Protein AF-A0A7Y1U7D7-F1 (afdb_monomer)

pLDDT: mean 92.58, std 7.74, range [61.62, 98.25]

Secondary structure (DSSP, 8-state):
-HHHHHHHHHHHHHHHHHHHHHHHHS-PPPPPP--SHHHHHHHHHHHHHTTHHHHHH--EEEEEETTTEEEEEETTTTEEEEEETTEEEEEETTT--EEEEETTEEP-THHHHHHHHHHH-

Sequence (121 aa):
MKRILKIVAVILVIGIGAFFYLRESQGMDMPTGQEGPAAEQLAQRILDACNVDAWDQTRYVQWTFAG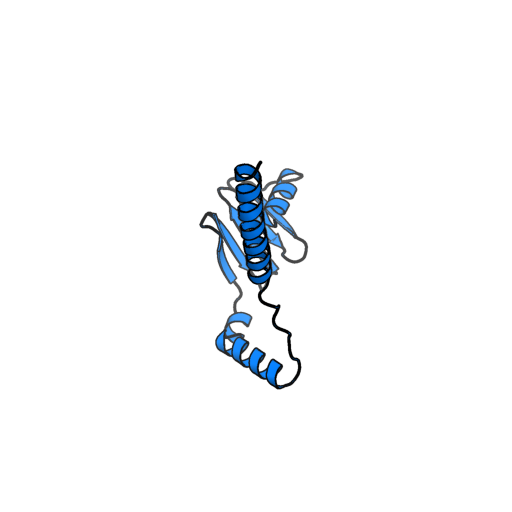SNSYLWDRTLGKVEVVSGDQRVILNTADRSGVAYDVGQQLQGEDAEEALTSAWA

Foldseek 3Di:
DVVVVVVVVVVVVVVVVVVVVVVVVPDDDDDDDDDDDVNVVVVVVVCVVVVVVVVVVDQWDWDDPPVFWIWIARPVQQWIWIDGPQKIWIARNPPLDTWIDGVRHTDDDPVRVVSSVVRVD

Structure (mmCIF, N/CA/C/O backbone):
data_AF-A0A7Y1U7D7-F1
#
_entry.id   AF-A0A7Y1U7D7-F1
#
loop_
_atom_site.group_PDB
_atom_site.id
_atom_site.type_symbol
_atom_site.label_atom_id
_atom_site.label_alt_id
_atom_site.label_comp_id
_atom_site.label_asym_id
_atom_site.label_entity_id
_atom_site.label_seq_id
_atom_site.pdbx_PDB_ins_code
_atom_site.Cartn_x
_atom_site.Cartn_y
_atom_site.Cartn_z
_atom_site.occupancy
_atom_site.B_iso_or_equiv
_atom_site.auth_seq_id
_atom_site.auth_comp_id
_atom_site.auth_asym_id
_atom_site.auth_atom_id
_atom_site.pdbx_PDB_model_num
ATOM 1 N N . MET A 1 1 ? 52.662 14.222 29.369 1.00 61.62 1 MET A N 1
ATOM 2 C CA . MET A 1 1 ? 52.615 14.823 28.013 1.00 61.62 1 MET A CA 1
ATOM 3 C C . MET A 1 1 ? 52.731 13.794 26.881 1.00 61.62 1 MET A C 1
ATOM 5 O O . MET A 1 1 ? 51.770 13.648 26.146 1.00 61.62 1 MET A O 1
ATOM 9 N N . LYS A 1 2 ? 53.812 13.001 26.760 1.00 74.19 2 LYS A N 1
ATOM 10 C CA . LYS A 1 2 ? 53.985 12.036 25.641 1.00 74.19 2 LYS A CA 1
ATOM 11 C C . LYS A 1 2 ? 52.907 10.936 25.539 1.00 74.19 2 LYS A C 1
ATOM 13 O O . LYS A 1 2 ? 52.571 10.523 24.439 1.00 74.19 2 LYS A O 1
ATOM 18 N N . ARG A 1 3 ? 52.357 10.459 26.667 1.00 79.56 3 ARG A N 1
ATOM 19 C CA . ARG A 1 3 ? 51.267 9.456 26.682 1.00 79.56 3 ARG A CA 1
ATOM 20 C C . ARG A 1 3 ? 49.931 10.039 26.211 1.00 79.56 3 ARG A C 1
ATOM 22 O O . ARG A 1 3 ? 49.257 9.416 25.407 1.00 79.56 3 ARG A O 1
ATOM 29 N N . ILE A 1 4 ? 49.616 11.259 26.647 1.00 88.19 4 ILE A N 1
ATOM 30 C CA . ILE A 1 4 ? 48.429 12.007 26.206 1.00 88.19 4 ILE A CA 1
ATOM 31 C C . ILE A 1 4 ? 48.520 12.285 24.701 1.00 88.19 4 ILE A C 1
ATOM 33 O O . ILE A 1 4 ? 47.570 12.019 23.980 1.00 88.19 4 ILE A O 1
ATOM 37 N N . LEU A 1 5 ? 49.693 12.700 24.207 1.00 89.00 5 LEU A N 1
ATOM 38 C CA . LEU A 1 5 ? 49.918 12.940 22.778 1.00 89.00 5 LEU A CA 1
ATOM 39 C C . LEU A 1 5 ? 49.693 11.678 21.922 1.00 89.00 5 LEU A C 1
ATOM 41 O O . LEU A 1 5 ? 49.104 11.762 20.851 1.00 89.00 5 LEU A O 1
ATOM 45 N N . LYS A 1 6 ? 50.110 10.500 22.410 1.00 88.56 6 LYS A N 1
ATOM 46 C CA . LYS A 1 6 ? 49.860 9.215 21.732 1.00 88.56 6 LYS A CA 1
ATOM 47 C C . LYS A 1 6 ? 48.374 8.854 21.694 1.00 88.56 6 LYS A C 1
ATOM 49 O O . LYS A 1 6 ? 47.902 8.392 20.665 1.00 88.56 6 LYS A O 1
ATOM 54 N N . ILE A 1 7 ? 47.647 9.084 22.788 1.00 91.75 7 ILE A N 1
ATOM 55 C CA . ILE A 1 7 ? 46.200 8.826 22.856 1.00 91.75 7 ILE A CA 1
ATOM 56 C C . ILE A 1 7 ? 45.455 9.747 21.884 1.00 91.75 7 ILE A C 1
ATOM 58 O O . ILE A 1 7 ? 44.632 9.272 21.109 1.00 91.75 7 ILE A O 1
ATOM 62 N N . VAL A 1 8 ? 45.802 11.038 21.861 1.00 93.94 8 VAL A N 1
ATOM 63 C CA . VAL A 1 8 ? 45.221 12.008 20.921 1.00 93.94 8 VAL A CA 1
ATOM 64 C C . VAL A 1 8 ? 45.495 11.599 19.474 1.00 93.94 8 VAL A C 1
ATOM 66 O O . VAL A 1 8 ? 44.571 11.600 18.671 1.00 93.94 8 VAL A O 1
ATOM 69 N N . ALA A 1 9 ? 46.722 11.182 19.147 1.00 93.06 9 ALA A N 1
ATOM 70 C CA . ALA A 1 9 ? 47.067 10.733 17.798 1.00 93.06 9 ALA A CA 1
ATOM 71 C C . ALA A 1 9 ? 46.260 9.499 17.357 1.00 93.06 9 ALA A C 1
ATOM 73 O O . ALA A 1 9 ? 45.778 9.456 16.229 1.00 93.06 9 ALA A O 1
ATOM 74 N N . VAL A 1 10 ? 46.066 8.519 18.246 1.00 95.12 10 VAL A N 1
ATOM 75 C CA . VAL A 1 10 ? 45.261 7.320 17.952 1.00 95.12 10 VAL A CA 1
ATOM 76 C C . VAL A 1 10 ? 43.791 7.677 17.734 1.00 95.12 10 VAL A C 1
ATOM 78 O O . VAL A 1 10 ? 43.196 7.211 16.768 1.00 95.12 10 VAL A O 1
ATOM 81 N N . ILE A 1 11 ? 43.216 8.544 18.575 1.00 94.94 11 ILE A N 1
ATOM 82 C CA . ILE A 1 11 ? 41.831 9.014 18.408 1.00 94.94 11 ILE A CA 1
ATOM 83 C C . ILE A 1 11 ? 41.665 9.747 17.075 1.00 94.94 11 ILE A C 1
ATOM 85 O O . ILE A 1 11 ? 40.665 9.550 16.395 1.00 94.94 11 ILE A O 1
ATOM 89 N N . LEU A 1 12 ? 42.654 10.546 16.670 1.00 95.19 12 LEU A N 1
ATOM 90 C CA . LEU A 1 12 ? 42.633 11.265 15.397 1.00 95.19 12 LEU A CA 1
ATOM 91 C C . LEU A 1 12 ? 42.628 10.300 14.205 1.00 95.19 12 LEU A C 1
ATOM 93 O O . LEU A 1 12 ? 41.835 10.469 13.286 1.00 95.19 12 LEU A O 1
ATOM 97 N N . VAL A 1 13 ? 43.451 9.249 14.249 1.00 95.75 13 VAL A N 1
ATOM 98 C CA . VAL A 1 13 ? 43.483 8.209 13.206 1.00 95.75 13 VAL A CA 1
ATOM 99 C C . VAL A 1 13 ? 42.163 7.440 13.144 1.00 95.75 13 VAL A C 1
ATOM 101 O O . VAL A 1 13 ? 41.640 7.221 12.055 1.00 95.75 13 VAL A O 1
ATOM 104 N N . ILE A 1 14 ? 41.593 7.077 14.296 1.00 95.44 14 ILE A N 1
ATOM 105 C CA . ILE A 1 14 ? 40.288 6.402 14.361 1.00 95.44 14 ILE A CA 1
ATOM 106 C C . ILE A 1 14 ? 39.181 7.321 13.838 1.00 95.44 14 ILE A C 1
ATOM 108 O O . ILE A 1 14 ? 38.344 6.876 13.062 1.00 95.44 14 ILE A O 1
ATOM 112 N N . GLY A 1 15 ? 39.193 8.603 14.208 1.00 94.88 15 GLY A N 1
ATOM 113 C CA . GLY A 1 15 ? 38.224 9.591 13.738 1.00 94.88 15 GLY A CA 1
ATOM 114 C C . GLY A 1 15 ? 38.297 9.812 12.227 1.00 94.88 15 GLY A C 1
ATOM 115 O O . GLY A 1 15 ? 37.263 9.857 11.569 1.00 94.88 15 GLY A O 1
ATOM 116 N N . ILE A 1 16 ? 39.506 9.870 11.661 1.00 94.38 16 ILE A N 1
ATOM 117 C CA . ILE A 1 16 ? 39.714 9.944 10.209 1.00 94.38 16 ILE A CA 1
ATOM 118 C C . ILE A 1 16 ? 39.199 8.668 9.530 1.00 94.38 16 ILE A C 1
ATOM 120 O O . ILE A 1 16 ? 38.461 8.753 8.551 1.00 94.38 16 ILE A O 1
ATOM 124 N N . GLY A 1 17 ? 39.537 7.491 10.063 1.00 93.56 17 GLY A N 1
ATOM 125 C CA . GLY A 1 17 ? 39.051 6.213 9.538 1.00 93.56 17 GLY A CA 1
ATOM 126 C C . GLY A 1 17 ? 37.525 6.108 9.570 1.00 93.56 17 GLY A C 1
ATOM 127 O O . GLY A 1 17 ? 36.917 5.732 8.573 1.00 93.56 17 GLY A O 1
ATOM 128 N N . ALA A 1 18 ? 36.901 6.516 10.677 1.00 91.19 18 ALA A N 1
ATOM 129 C CA . ALA A 1 18 ? 35.450 6.570 10.816 1.00 91.19 18 ALA A CA 1
ATOM 130 C C . ALA A 1 18 ? 34.818 7.576 9.843 1.00 91.19 18 ALA A C 1
ATOM 132 O O . ALA A 1 18 ? 33.791 7.275 9.247 1.00 91.19 18 ALA A O 1
ATOM 133 N N . PHE A 1 19 ? 35.439 8.739 9.628 1.00 90.31 19 PHE A N 1
ATOM 134 C CA . PHE A 1 19 ? 34.964 9.732 8.664 1.00 90.31 19 PHE A CA 1
ATOM 135 C C . PHE A 1 19 ? 34.960 9.190 7.227 1.00 90.31 19 PHE A C 1
ATOM 137 O O . PHE A 1 19 ? 33.964 9.341 6.524 1.00 90.31 19 PHE A O 1
ATOM 144 N N . PHE A 1 20 ? 36.035 8.519 6.800 1.00 89.62 20 PHE A N 1
ATOM 145 C CA . PHE A 1 20 ? 36.090 7.888 5.477 1.00 89.62 20 PHE A CA 1
ATOM 146 C C . PHE A 1 20 ? 35.115 6.716 5.349 1.00 89.62 20 PHE A C 1
ATOM 148 O O . PHE A 1 20 ? 34.426 6.618 4.340 1.00 89.62 20 PHE A O 1
ATOM 155 N N . TYR A 1 21 ? 35.011 5.873 6.380 1.00 87.75 21 TYR A N 1
ATOM 156 C CA . TYR A 1 21 ? 34.064 4.760 6.401 1.00 87.75 21 TYR A CA 1
ATOM 157 C C . TYR A 1 21 ? 32.614 5.242 6.294 1.00 87.75 21 TYR A C 1
ATOM 159 O O . TYR A 1 21 ? 31.858 4.726 5.480 1.00 87.75 21 TYR A O 1
ATOM 167 N N . LEU A 1 22 ? 32.235 6.262 7.070 1.00 82.56 22 LEU A N 1
ATOM 168 C CA . LEU A 1 22 ? 30.894 6.840 7.016 1.00 82.56 22 LEU A CA 1
ATOM 169 C C . LEU A 1 22 ? 30.631 7.525 5.675 1.00 82.56 22 LEU A C 1
ATOM 171 O O . LEU A 1 22 ? 29.535 7.399 5.151 1.00 82.56 22 LEU A O 1
ATOM 175 N N . ARG A 1 23 ? 31.615 8.221 5.094 1.00 80.75 23 ARG A N 1
ATOM 176 C CA . ARG A 1 23 ? 31.471 8.837 3.767 1.00 80.75 23 ARG A CA 1
ATOM 177 C C . ARG A 1 23 ? 31.206 7.795 2.679 1.00 80.75 23 ARG A C 1
ATOM 179 O O . ARG A 1 23 ? 30.341 8.027 1.849 1.00 80.75 23 ARG A O 1
ATOM 186 N N . GLU A 1 24 ? 31.928 6.678 2.700 1.00 75.38 24 GLU A N 1
ATOM 187 C CA . GLU A 1 24 ? 31.758 5.592 1.726 1.00 75.38 24 GLU A CA 1
ATOM 188 C C . GLU A 1 24 ? 30.475 4.787 1.985 1.00 75.38 24 GLU A C 1
ATOM 190 O O . GLU A 1 24 ? 29.830 4.319 1.053 1.00 75.38 24 GLU A O 1
ATOM 195 N N . SER A 1 25 ? 30.058 4.646 3.251 1.00 73.31 25 SER A N 1
ATOM 196 C CA . SER A 1 25 ? 28.795 3.976 3.581 1.00 73.31 25 SER A CA 1
ATOM 197 C C . SER A 1 25 ? 27.567 4.830 3.249 1.00 73.31 25 SER A C 1
ATOM 199 O O . SER A 1 25 ? 26.460 4.299 3.167 1.00 73.31 25 SER A O 1
ATOM 201 N N . GLN A 1 26 ? 27.730 6.147 3.104 1.00 70.50 26 GLN A N 1
ATOM 202 C CA . GLN A 1 26 ? 26.667 7.084 2.749 1.00 70.50 26 GLN A CA 1
ATOM 203 C C . GLN A 1 26 ? 26.570 7.220 1.223 1.00 70.50 26 GLN A C 1
ATOM 205 O O . GLN A 1 26 ? 26.972 8.231 0.656 1.00 70.50 26 GLN A O 1
ATOM 210 N N . GLY A 1 27 ? 25.974 6.222 0.571 1.00 62.09 27 GLY A N 1
ATOM 211 C CA . GLY A 1 27 ? 25.295 6.438 -0.708 1.00 62.09 27 GLY A CA 1
ATOM 212 C C . GLY A 1 27 ? 25.671 5.455 -1.803 1.00 62.09 27 GLY A C 1
ATOM 213 O O . GLY A 1 27 ? 26.710 5.5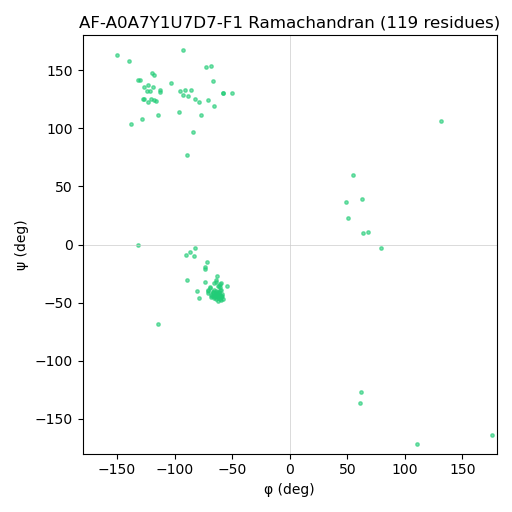76 -2.439 1.00 62.09 27 GLY A O 1
ATOM 214 N N . MET A 1 28 ? 24.755 4.535 -2.103 1.00 62.41 28 MET A N 1
ATOM 215 C CA . MET A 1 28 ? 24.621 4.086 -3.486 1.00 62.41 28 MET A CA 1
ATOM 216 C C . MET A 1 28 ? 24.119 5.299 -4.270 1.00 62.41 28 MET A C 1
ATOM 218 O O . MET A 1 28 ? 23.060 5.832 -3.927 1.00 62.41 28 MET A O 1
ATOM 222 N N . ASP A 1 29 ? 24.878 5.762 -5.264 1.00 74.75 29 ASP A N 1
ATOM 223 C CA . ASP A 1 29 ? 24.386 6.787 -6.182 1.00 74.75 29 ASP A CA 1
ATOM 224 C C . ASP A 1 29 ? 23.017 6.344 -6.708 1.00 74.75 29 ASP A C 1
ATOM 226 O O . ASP A 1 29 ? 22.842 5.193 -7.126 1.00 74.75 29 ASP A O 1
ATOM 230 N N . MET A 1 30 ? 22.025 7.238 -6.643 1.00 75.94 30 MET A N 1
ATOM 231 C CA . MET A 1 30 ? 20.716 6.923 -7.203 1.00 75.94 30 MET A CA 1
ATOM 232 C C . MET A 1 30 ? 20.904 6.589 -8.686 1.00 75.94 30 MET A C 1
ATOM 234 O O . MET A 1 30 ? 21.564 7.356 -9.396 1.00 75.94 30 MET A O 1
ATOM 238 N N . PRO A 1 31 ? 20.349 5.467 -9.170 1.00 78.31 31 PRO A N 1
ATOM 239 C CA . PRO A 1 31 ? 20.452 5.130 -10.577 1.00 78.31 31 PRO A CA 1
ATOM 240 C C . PRO A 1 31 ? 19.853 6.269 -11.403 1.00 78.31 31 PRO A C 1
ATOM 242 O O . PRO A 1 31 ? 18.743 6.735 -11.138 1.00 78.31 31 PRO A O 1
ATOM 245 N N . THR A 1 32 ? 20.595 6.730 -12.404 1.00 83.81 32 THR A N 1
ATOM 246 C CA . THR A 1 32 ? 20.093 7.726 -13.345 1.00 83.81 32 THR A CA 1
ATOM 247 C C . THR A 1 32 ? 19.187 7.037 -14.361 1.00 83.81 32 THR A C 1
ATOM 249 O O . THR A 1 32 ? 19.582 6.081 -15.030 1.00 83.81 32 THR A O 1
ATOM 252 N N . GLY A 1 33 ? 17.940 7.500 -14.455 1.00 86.19 33 GLY A N 1
ATOM 253 C CA . GLY A 1 33 ? 16.993 7.009 -15.452 1.00 86.19 33 GLY A CA 1
ATOM 254 C C . GLY A 1 33 ? 17.438 7.384 -16.866 1.00 86.19 33 GLY A C 1
ATOM 255 O O . GLY A 1 33 ? 17.934 8.487 -17.093 1.00 86.19 33 GLY A O 1
ATOM 256 N N . GLN A 1 34 ? 17.257 6.468 -17.817 1.00 88.88 34 GLN A N 1
ATOM 257 C CA . GLN A 1 34 ? 17.423 6.736 -19.246 1.00 88.88 34 GLN A CA 1
ATOM 258 C C . GLN A 1 34 ? 16.058 6.637 -19.920 1.00 88.88 34 GLN A C 1
ATOM 260 O O . GLN A 1 34 ? 15.328 5.678 -19.684 1.00 88.88 34 GLN A O 1
ATOM 265 N N . GLU A 1 35 ? 15.721 7.619 -20.749 1.00 93.00 35 GLU A N 1
ATOM 266 C CA . GLU A 1 35 ? 14.473 7.641 -21.513 1.00 93.00 35 GLU A CA 1
ATOM 267 C C . GLU A 1 35 ? 14.652 7.022 -22.909 1.00 93.00 35 GLU A C 1
ATOM 269 O O . GLU A 1 35 ? 15.767 6.819 -23.39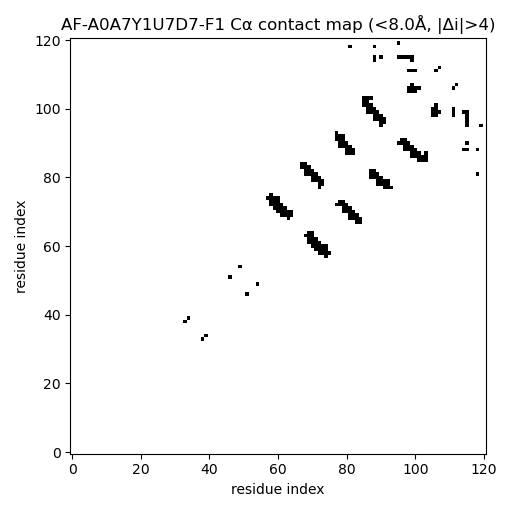5 1.00 93.00 35 GLU A O 1
ATOM 274 N N . GLY A 1 36 ? 13.532 6.756 -23.583 1.00 96.00 36 GLY A N 1
ATOM 275 C CA . GLY A 1 36 ? 13.499 6.346 -24.985 1.00 96.00 36 GLY A CA 1
ATOM 276 C C . GLY A 1 36 ? 13.065 4.894 -25.210 1.00 96.00 36 GLY A C 1
ATOM 277 O O . GLY A 1 36 ? 12.642 4.205 -24.281 1.00 96.00 36 GLY A O 1
ATOM 278 N N . PRO A 1 37 ? 13.170 4.398 -26.457 1.00 97.50 37 PRO A N 1
ATOM 279 C CA . PRO A 1 37 ? 12.550 3.132 -26.857 1.00 97.50 37 PRO A CA 1
ATOM 280 C C . PRO A 1 37 ? 13.015 1.909 -26.058 1.00 97.50 37 PRO A C 1
ATOM 282 O O . PRO A 1 37 ? 12.234 0.992 -25.822 1.00 97.50 37 PRO A O 1
ATOM 285 N N . ALA A 1 38 ? 14.279 1.884 -25.628 1.00 94.81 38 ALA A N 1
ATOM 286 C CA . ALA A 1 38 ? 14.816 0.784 -24.828 1.00 94.81 38 ALA A CA 1
ATOM 287 C C . ALA A 1 38 ? 14.222 0.748 -23.409 1.00 94.81 38 ALA A C 1
ATOM 289 O O . ALA A 1 38 ? 13.975 -0.337 -22.878 1.00 94.81 38 ALA A O 1
ATOM 290 N N . ALA A 1 39 ? 13.973 1.920 -22.817 1.00 96.00 39 ALA A N 1
ATOM 291 C CA . ALA A 1 39 ? 13.337 2.044 -21.512 1.00 96.00 39 ALA A CA 1
ATOM 292 C C . ALA A 1 39 ? 11.870 1.603 -21.576 1.00 96.00 39 ALA A C 1
ATOM 294 O O . ALA A 1 39 ? 11.439 0.805 -20.748 1.00 96.00 39 ALA A O 1
ATOM 295 N N . GLU A 1 40 ? 11.149 2.016 -22.621 1.00 97.12 40 GLU A N 1
ATOM 296 C CA . GLU A 1 40 ? 9.757 1.610 -22.847 1.00 97.12 40 GLU A CA 1
ATOM 297 C C . GLU A 1 40 ? 9.628 0.092 -23.038 1.00 97.12 40 GLU A C 1
ATOM 299 O O . GLU A 1 40 ? 8.801 -0.563 -22.410 1.00 97.12 40 GLU A O 1
ATOM 304 N N . GLN A 1 41 ? 10.515 -0.515 -23.835 1.00 97.62 41 GLN A N 1
ATOM 305 C CA . GLN A 1 41 ? 10.536 -1.972 -24.004 1.00 97.62 41 GLN A CA 1
ATOM 306 C C . GLN A 1 41 ? 10.836 -2.713 -22.698 1.00 97.62 41 GLN A C 1
ATOM 308 O O . GLN A 1 41 ? 10.332 -3.816 -22.487 1.00 97.62 41 GLN A O 1
ATOM 313 N N . LEU A 1 42 ? 11.688 -2.156 -21.833 1.00 96.12 42 LEU A N 1
ATOM 314 C CA . LEU A 1 42 ? 11.939 -2.732 -20.515 1.00 96.12 42 LEU A CA 1
ATOM 315 C C . LEU A 1 42 ? 10.701 -2.623 -19.620 1.00 96.12 42 LEU A C 1
ATOM 317 O O . LEU A 1 42 ? 10.349 -3.617 -18.989 1.00 96.12 42 LEU A O 1
ATOM 321 N N . ALA A 1 43 ? 10.036 -1.466 -19.599 1.00 96.25 43 ALA A N 1
ATOM 322 C CA . ALA A 1 43 ? 8.798 -1.264 -18.854 1.00 96.25 43 ALA A CA 1
ATOM 323 C C . ALA A 1 43 ? 7.716 -2.256 -19.300 1.00 96.25 43 ALA A C 1
ATOM 325 O O . ALA A 1 43 ? 7.147 -2.945 -18.456 1.00 96.25 43 ALA A O 1
ATOM 326 N N . GLN A 1 44 ? 7.524 -2.430 -20.612 1.00 97.69 44 GLN A N 1
ATOM 327 C CA . GLN A 1 44 ? 6.563 -3.396 -21.142 1.00 97.69 44 GLN A CA 1
ATOM 328 C C . GLN A 1 44 ? 6.875 -4.826 -20.686 1.00 97.69 44 GLN A C 1
ATOM 330 O O . GLN A 1 44 ? 5.985 -5.524 -20.215 1.00 97.69 44 GLN A O 1
ATOM 335 N N . ARG A 1 45 ? 8.146 -5.254 -20.720 1.00 97.81 45 ARG A N 1
ATOM 336 C CA . ARG A 1 45 ? 8.524 -6.590 -20.219 1.00 97.81 45 ARG A CA 1
ATOM 337 C C . ARG A 1 45 ? 8.218 -6.777 -18.734 1.00 97.81 45 ARG A C 1
ATOM 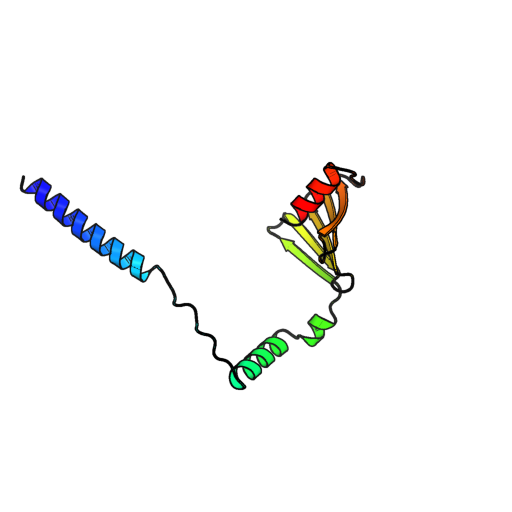339 O O . ARG A 1 45 ? 7.884 -7.886 -18.329 1.00 97.81 45 ARG A O 1
ATOM 346 N N . ILE A 1 46 ? 8.370 -5.729 -17.925 1.00 97.44 46 ILE A N 1
ATOM 347 C CA . ILE A 1 46 ? 8.034 -5.772 -16.496 1.00 97.44 46 ILE A CA 1
ATOM 348 C C . ILE A 1 46 ? 6.516 -5.900 -16.326 1.00 97.44 46 ILE A C 1
ATOM 350 O O . ILE A 1 46 ? 6.073 -6.753 -15.563 1.00 97.44 46 ILE A O 1
ATOM 354 N N . LEU A 1 47 ? 5.724 -5.117 -17.066 1.00 98.06 47 LEU A N 1
ATOM 355 C CA . LEU A 1 47 ? 4.259 -5.199 -17.048 1.00 98.06 47 LEU A CA 1
ATOM 356 C C . LEU A 1 47 ? 3.757 -6.589 -17.465 1.00 98.06 47 LEU A C 1
ATOM 358 O O . LEU A 1 47 ? 2.921 -7.171 -16.773 1.00 98.06 47 LEU A O 1
ATOM 362 N N . ASP A 1 48 ? 4.320 -7.150 -18.535 1.00 97.88 48 ASP A N 1
ATOM 363 C CA . ASP A 1 48 ? 3.989 -8.494 -19.015 1.00 97.88 48 ASP A CA 1
ATOM 364 C C . ASP A 1 48 ? 4.348 -9.558 -17.967 1.00 97.88 48 ASP A C 1
ATOM 366 O O . ASP A 1 48 ? 3.545 -10.443 -17.667 1.00 97.88 48 ASP A O 1
ATOM 370 N N . ALA A 1 49 ? 5.534 -9.454 -17.353 1.00 98.19 49 ALA A N 1
ATOM 371 C CA . ALA A 1 49 ? 5.973 -10.363 -16.292 1.00 98.19 49 ALA A CA 1
ATOM 372 C C . ALA A 1 49 ? 5.090 -10.274 -15.035 1.00 98.19 49 ALA A C 1
ATOM 374 O O . ALA A 1 49 ? 4.906 -11.273 -14.339 1.00 98.19 49 ALA A O 1
ATOM 375 N N . CYS A 1 50 ? 4.524 -9.097 -14.758 1.00 97.25 50 CYS A N 1
ATOM 376 C CA . CYS A 1 50 ? 3.551 -8.876 -13.692 1.00 97.25 50 CYS A CA 1
ATOM 377 C C . CYS A 1 50 ? 2.112 -9.255 -14.081 1.00 97.25 50 CYS A C 1
ATOM 379 O O . CYS A 1 50 ? 1.232 -9.179 -13.226 1.00 97.25 50 CYS A O 1
ATOM 381 N N . ASN A 1 51 ? 1.872 -9.684 -15.325 1.00 97.44 51 ASN A N 1
ATOM 382 C CA . ASN A 1 51 ? 0.550 -9.997 -15.864 1.00 97.44 51 ASN A CA 1
ATOM 383 C C . ASN A 1 51 ? -0.435 -8.823 -15.713 1.00 97.44 51 ASN A C 1
ATOM 385 O O . ASN A 1 51 ? -1.472 -8.926 -15.051 1.00 97.44 51 ASN A O 1
ATOM 389 N N . VAL A 1 52 ? -0.074 -7.687 -16.319 1.00 97.38 52 VAL A N 1
ATOM 390 C CA . VAL A 1 52 ? -0.857 -6.445 -16.253 1.00 97.38 52 VAL A CA 1
ATOM 391 C C . VAL A 1 52 ? -2.317 -6.629 -16.689 1.00 97.38 52 VAL A C 1
ATOM 393 O O . VAL A 1 52 ? -3.199 -6.079 -16.041 1.00 97.38 52 VAL A O 1
ATOM 396 N N . ASP A 1 53 ? -2.607 -7.487 -17.672 1.00 96.94 53 ASP A N 1
ATOM 397 C CA . ASP A 1 53 ? -3.984 -7.760 -18.110 1.00 96.94 53 ASP A CA 1
ATOM 398 C C . ASP A 1 53 ? -4.841 -8.383 -16.994 1.00 96.94 53 ASP A C 1
ATOM 400 O O . ASP A 1 53 ? -5.995 -7.998 -16.786 1.00 96.94 53 ASP A O 1
ATOM 404 N N . ALA A 1 54 ? -4.284 -9.341 -16.244 1.00 97.19 54 ALA A N 1
ATOM 405 C CA . ALA A 1 54 ? -4.973 -9.931 -15.098 1.00 97.19 54 ALA A CA 1
ATOM 406 C C . ALA A 1 54 ? -5.112 -8.923 -13.952 1.00 97.19 54 ALA A C 1
ATOM 408 O O . ALA A 1 54 ? -6.148 -8.877 -13.279 1.00 97.19 54 ALA A O 1
ATOM 409 N N . TRP A 1 55 ? -4.089 -8.090 -13.741 1.00 96.06 55 TRP A N 1
ATOM 410 C CA . TRP A 1 55 ? -4.171 -6.996 -12.785 1.00 96.06 55 TRP A CA 1
ATOM 411 C C . TRP A 1 55 ? -5.294 -6.027 -13.157 1.00 96.06 55 TRP A C 1
ATOM 413 O O . TRP A 1 55 ? -6.125 -5.733 -12.308 1.00 96.06 55 TRP A O 1
ATOM 423 N N . ASP A 1 56 ? -5.411 -5.585 -14.402 1.00 95.75 56 ASP A N 1
ATOM 424 C CA . ASP A 1 56 ? -6.431 -4.619 -14.826 1.00 95.75 56 ASP A CA 1
ATOM 425 C C . ASP A 1 56 ? -7.865 -5.145 -14.673 1.00 95.75 56 ASP A C 1
ATOM 427 O O . ASP A 1 56 ? -8.790 -4.379 -14.401 1.00 95.75 56 ASP A O 1
ATOM 431 N N . GLN A 1 57 ? -8.050 -6.464 -14.742 1.00 96.62 57 GLN A N 1
ATOM 432 C CA . GLN A 1 57 ? -9.333 -7.130 -14.491 1.00 96.62 57 GLN A CA 1
ATOM 433 C C . GLN A 1 57 ? -9.613 -7.384 -12.996 1.00 96.62 57 GLN A C 1
ATOM 435 O O . GLN A 1 57 ? -10.726 -7.763 -12.620 1.00 96.62 57 GLN A O 1
ATOM 440 N N . THR A 1 58 ? -8.627 -7.181 -12.119 1.00 97.12 58 THR A N 1
ATOM 441 C CA . THR A 1 58 ? -8.749 -7.452 -10.681 1.00 97.12 58 THR A CA 1
ATOM 442 C C . THR A 1 58 ? -9.537 -6.355 -9.970 1.00 97.12 58 THR A C 1
ATOM 444 O O . THR A 1 58 ? -9.053 -5.239 -9.775 1.00 97.12 58 THR A O 1
ATOM 447 N N . ARG A 1 59 ? -10.738 -6.704 -9.494 1.00 97.38 59 ARG A N 1
ATOM 448 C CA . ARG A 1 59 ? -11.590 -5.798 -8.709 1.00 97.38 59 ARG A CA 1
ATOM 449 C C . ARG A 1 59 ? -11.166 -5.665 -7.249 1.00 97.38 59 ARG A C 1
ATOM 451 O O . ARG A 1 59 ? -11.137 -4.553 -6.731 1.00 97.38 59 ARG A O 1
ATOM 458 N N . TYR A 1 60 ? -10.879 -6.783 -6.590 1.00 98.06 60 TYR A N 1
ATOM 459 C CA . TYR A 1 60 ? -10.610 -6.822 -5.155 1.00 98.06 60 TYR A CA 1
ATOM 460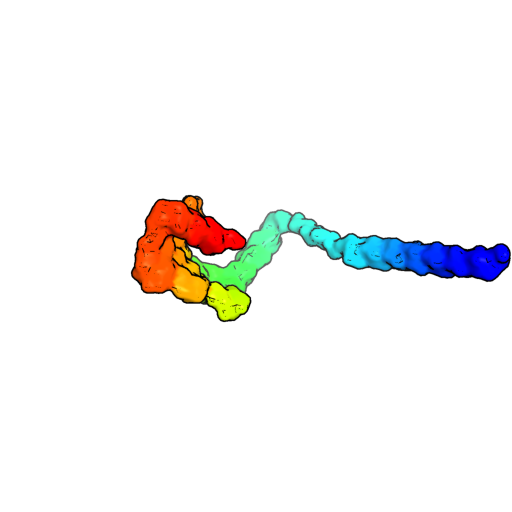 C C . TYR A 1 60 ? -9.158 -7.181 -4.882 1.00 98.06 60 TYR A C 1
ATOM 462 O O . TYR A 1 60 ? -8.655 -8.170 -5.411 1.00 98.06 60 TYR A O 1
ATOM 470 N N . VAL A 1 61 ? -8.509 -6.402 -4.021 1.00 97.88 61 VAL A N 1
ATOM 471 C CA . VAL A 1 61 ? -7.172 -6.698 -3.500 1.00 97.88 61 VAL A CA 1
ATOM 472 C C . VAL A 1 61 ? -7.266 -6.739 -1.986 1.00 97.88 61 VAL A C 1
ATOM 474 O O . VAL A 1 61 ? -7.698 -5.767 -1.371 1.00 97.88 61 VAL A O 1
ATOM 477 N N . GLN A 1 62 ? -6.881 -7.863 -1.389 1.00 97.75 62 GLN A N 1
ATOM 478 C CA . GLN A 1 62 ? -6.907 -8.049 0.056 1.00 97.75 62 GLN A CA 1
ATOM 479 C C . GLN A 1 62 ? -5.499 -8.312 0.576 1.00 97.75 62 GLN A C 1
ATOM 481 O O . GLN A 1 62 ? -4.763 -9.112 -0.001 1.00 97.75 62 GLN A O 1
ATOM 486 N N . TRP A 1 63 ? -5.131 -7.663 1.676 1.00 97.31 63 TRP A N 1
ATOM 487 C CA . TRP A 1 63 ? -3.872 -7.929 2.366 1.00 97.31 63 TRP A CA 1
ATOM 488 C C . TRP A 1 63 ? -3.995 -7.654 3.862 1.00 97.31 63 TRP A C 1
ATOM 490 O O . TRP A 1 63 ? -4.902 -6.958 4.315 1.00 97.31 63 TRP A O 1
ATOM 500 N N . THR A 1 64 ? -3.048 -8.188 4.628 1.00 96.56 64 THR A N 1
ATOM 501 C CA . THR A 1 64 ? -2.897 -7.895 6.054 1.00 96.56 64 THR A CA 1
ATOM 502 C C . THR A 1 64 ? -1.513 -7.305 6.277 1.00 96.56 64 THR A C 1
ATOM 504 O O . THR A 1 64 ? -0.509 -7.903 5.889 1.00 96.56 64 THR A O 1
ATOM 507 N N . PHE A 1 65 ? -1.446 -6.129 6.893 1.00 93.00 65 PHE A N 1
ATOM 508 C CA . PHE A 1 65 ? -0.191 -5.457 7.207 1.00 93.00 65 PHE A CA 1
ATOM 509 C C . PHE A 1 65 ? 0.242 -5.764 8.641 1.00 93.00 65 PHE A C 1
ATOM 511 O O . PHE A 1 65 ? -0.556 -5.676 9.575 1.00 93.00 65 PHE A O 1
ATOM 518 N N . ALA A 1 66 ? 1.514 -6.139 8.805 1.00 90.94 66 ALA A N 1
ATOM 519 C CA . ALA A 1 66 ? 2.141 -6.445 10.095 1.00 90.94 66 ALA A CA 1
ATOM 520 C C . ALA A 1 66 ? 1.366 -7.451 10.980 1.00 90.94 66 ALA A C 1
ATOM 522 O O . ALA A 1 66 ? 1.524 -7.456 12.196 1.00 90.94 66 ALA A O 1
ATOM 523 N N . GLY A 1 67 ? 0.514 -8.297 10.385 1.00 90.56 67 GLY A N 1
ATOM 524 C CA . GLY A 1 67 ? -0.334 -9.244 11.119 1.00 90.56 67 GLY A CA 1
ATOM 525 C C . GLY A 1 67 ? -1.450 -8.608 11.959 1.00 90.56 67 GLY A C 1
ATOM 526 O O . GLY A 1 67 ? -2.063 -9.318 12.747 1.00 90.56 67 GLY A O 1
ATOM 527 N N . SER A 1 68 ? -1.709 -7.305 11.803 1.00 89.88 68 SER A N 1
ATOM 528 C CA . SER A 1 68 ? -2.714 -6.564 12.577 1.00 89.88 68 SER A CA 1
ATOM 529 C C . SER A 1 68 ? -3.843 -6.077 11.678 1.00 89.88 68 SER A C 1
ATOM 531 O O . SER A 1 68 ? -4.963 -6.581 11.735 1.00 89.88 68 SER A O 1
ATOM 533 N N . ASN A 1 69 ? -3.534 -5.126 10.797 1.00 93.62 69 ASN A N 1
ATOM 534 C CA . ASN A 1 69 ? -4.555 -4.403 10.053 1.00 93.62 69 ASN A CA 1
ATOM 535 C C . ASN A 1 69 ? -4.871 -5.155 8.768 1.00 93.62 69 ASN A C 1
ATOM 537 O O . ASN A 1 69 ? -3.962 -5.476 7.998 1.00 93.62 69 ASN A O 1
ATOM 541 N N . SER A 1 70 ? -6.147 -5.432 8.532 1.00 96.75 70 SER A N 1
ATOM 542 C CA . SER A 1 70 ? -6.607 -6.074 7.302 1.00 96.75 70 SER A CA 1
ATOM 543 C C . SER A 1 70 ? -7.241 -5.049 6.379 1.00 96.75 70 SER A C 1
ATOM 545 O O . SER A 1 70 ? -7.985 -4.181 6.827 1.00 96.75 70 SER A O 1
ATOM 547 N N . TYR A 1 71 ? -6.948 -5.172 5.091 1.00 97.50 71 TYR A N 1
ATOM 548 C CA . TYR A 1 71 ? -7.373 -4.243 4.060 1.00 97.50 71 TYR A CA 1
ATOM 549 C C . TYR A 1 71 ? -8.080 -5.009 2.955 1.00 97.50 71 TYR A C 1
ATOM 551 O O . TYR A 1 71 ? -7.578 -6.038 2.501 1.00 97.50 71 TYR A O 1
ATOM 559 N N . LEU A 1 72 ? -9.211 -4.488 2.494 1.00 98.25 72 LEU A N 1
ATOM 560 C CA . LEU A 1 72 ? -9.895 -4.950 1.293 1.00 98.25 72 LEU A CA 1
ATOM 561 C C . LEU A 1 72 ? -10.163 -3.748 0.393 1.00 98.25 72 LEU A C 1
ATOM 563 O O . LEU A 1 72 ? -11.023 -2.920 0.681 1.00 98.25 72 LEU A O 1
ATOM 567 N N . TRP A 1 73 ? -9.425 -3.655 -0.705 1.00 98.00 73 TRP A N 1
ATOM 568 C CA . TRP A 1 73 ? -9.564 -2.591 -1.687 1.00 98.00 73 TRP A CA 1
ATOM 569 C C . TRP A 1 73 ? -10.459 -3.039 -2.844 1.00 98.00 73 TRP A C 1
ATOM 571 O O . TRP A 1 73 ? -10.085 -3.924 -3.612 1.00 98.00 73 TRP A O 1
ATOM 581 N N . ASP A 1 74 ? -11.633 -2.416 -2.981 1.00 98.00 74 ASP A N 1
ATOM 582 C CA . ASP A 1 74 ? -12.455 -2.445 -4.195 1.00 98.00 74 ASP A CA 1
ATOM 583 C C . ASP A 1 74 ? -11.943 -1.360 -5.151 1.00 98.00 74 ASP A C 1
ATOM 585 O O . ASP A 1 74 ? -12.282 -0.175 -5.040 1.00 98.00 74 ASP A O 1
ATOM 589 N N . ARG A 1 75 ? -11.101 -1.777 -6.097 1.00 96.38 75 ARG A N 1
ATOM 590 C CA . ARG A 1 75 ? -10.485 -0.903 -7.103 1.00 96.38 75 ARG A CA 1
ATOM 591 C C . ARG A 1 75 ? -11.508 -0.276 -8.037 1.00 96.38 75 ARG A C 1
ATOM 593 O O . ARG A 1 75 ? -11.306 0.847 -8.485 1.00 96.38 75 ARG A O 1
ATOM 600 N N . THR A 1 76 ? -12.602 -0.982 -8.321 1.00 95.94 76 THR A N 1
ATOM 601 C CA . 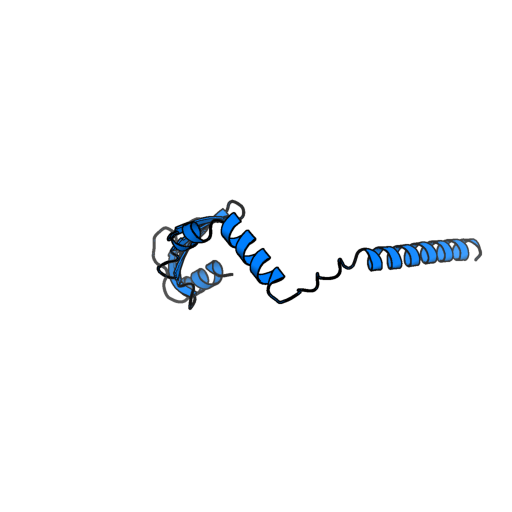THR A 1 76 ? -13.656 -0.501 -9.222 1.00 95.94 76 THR A CA 1
ATOM 602 C C . THR A 1 76 ? -14.446 0.639 -8.590 1.00 95.94 76 THR A C 1
ATOM 604 O O . THR A 1 76 ? -14.790 1.597 -9.275 1.00 95.94 76 THR A O 1
ATOM 607 N N . LEU A 1 77 ? -14.730 0.549 -7.289 1.00 96.75 77 LEU A N 1
ATOM 608 C CA . LEU A 1 77 ? -15.457 1.594 -6.562 1.00 96.75 77 LEU A CA 1
ATOM 609 C C . LEU A 1 77 ? -14.548 2.664 -5.950 1.00 96.75 77 LEU A C 1
ATOM 611 O O . LEU A 1 77 ? -15.064 3.659 -5.445 1.00 96.75 77 LEU A O 1
ATOM 615 N N . GLY A 1 78 ? -13.227 2.466 -5.963 1.00 96.62 78 GLY A N 1
ATOM 616 C CA . GLY A 1 78 ? -12.287 3.358 -5.286 1.00 96.62 78 GLY A CA 1
ATOM 617 C C . GLY A 1 78 ? -12.512 3.375 -3.776 1.00 96.62 78 GLY A C 1
ATOM 618 O O . GLY A 1 78 ? -12.474 4.437 -3.161 1.00 96.62 78 GLY A O 1
ATOM 619 N N . LYS A 1 79 ? -12.806 2.211 -3.181 1.00 97.88 79 LYS A N 1
ATOM 620 C CA . LYS A 1 79 ? -13.090 2.076 -1.747 1.00 97.88 79 LYS A CA 1
ATOM 621 C C . LYS A 1 79 ? -12.156 1.081 -1.100 1.00 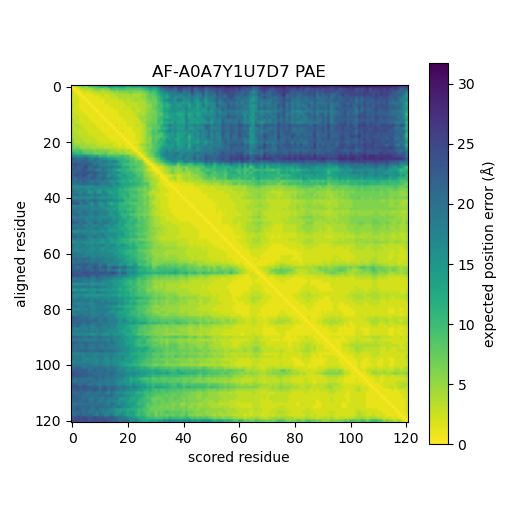97.88 79 LYS A C 1
ATOM 623 O O . LYS A 1 79 ? -11.953 0.005 -1.653 1.00 97.88 79 LYS A O 1
ATOM 628 N N . VAL A 1 80 ? -11.643 1.395 0.081 1.00 97.81 80 VAL A N 1
ATOM 629 C CA . VAL A 1 80 ? -10.907 0.428 0.896 1.00 97.81 80 VAL A CA 1
ATOM 630 C C . VAL A 1 80 ? -11.578 0.270 2.248 1.00 97.81 80 VAL A C 1
ATOM 632 O O . VAL A 1 80 ? -11.960 1.238 2.902 1.00 97.81 80 VAL A O 1
ATOM 635 N N . GLU A 1 81 ? -11.768 -0.981 2.632 1.00 97.94 81 GLU A N 1
ATOM 636 C CA . GLU A 1 81 ? -12.156 -1.361 3.975 1.00 97.94 81 GLU A CA 1
ATOM 637 C C . GLU A 1 81 ? -10.895 -1.661 4.783 1.00 97.94 81 GLU A C 1
ATOM 639 O O . GLU A 1 81 ? -10.053 -2.434 4.332 1.00 97.94 81 GLU A O 1
ATOM 644 N N . VAL A 1 82 ? -10.777 -1.049 5.959 1.00 97.25 82 VAL A N 1
ATOM 645 C CA . VAL A 1 82 ? -9.689 -1.233 6.919 1.00 97.25 82 VAL A CA 1
ATOM 646 C C . VAL A 1 82 ? -10.284 -1.786 8.205 1.00 97.25 82 VAL A C 1
ATOM 648 O O . VAL A 1 82 ? -11.185 -1.183 8.785 1.00 97.25 82 VAL A O 1
ATOM 651 N N . VAL A 1 83 ? -9.778 -2.928 8.656 1.00 96.81 83 VAL A N 1
ATOM 652 C CA . VAL A 1 83 ? -10.168 -3.555 9.922 1.00 96.81 83 VAL A CA 1
ATOM 653 C C . VAL A 1 83 ? -8.958 -3.582 10.846 1.00 96.81 83 VAL A C 1
ATOM 655 O O . VAL A 1 83 ? -7.916 -4.133 10.483 1.00 96.81 83 VAL A O 1
ATOM 658 N N . SER A 1 84 ? -9.107 -2.991 12.030 1.00 94.38 84 SER A N 1
ATOM 659 C CA . SER A 1 84 ? -8.081 -2.907 13.072 1.00 94.38 84 SER A CA 1
ATOM 660 C C . SER A 1 84 ? -8.723 -3.165 14.435 1.00 94.38 84 SER A C 1
ATOM 662 O O . SER A 1 84 ? -9.410 -2.301 14.978 1.00 94.38 84 SER A O 1
ATOM 664 N N . GLY A 1 85 ? -8.5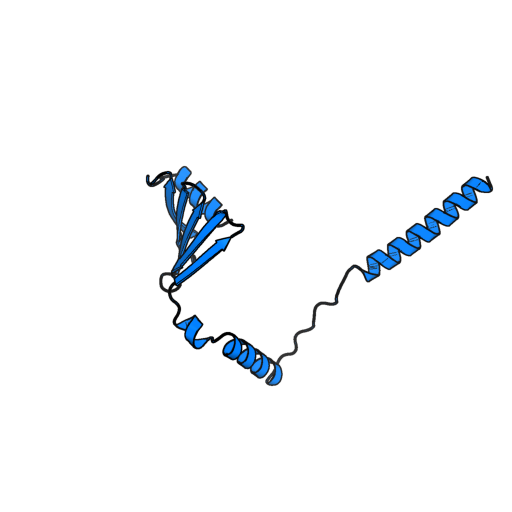13 -4.363 14.988 1.00 92.94 85 GLY A N 1
ATOM 665 C CA . GLY A 1 85 ? -9.229 -4.805 16.188 1.00 92.94 85 GLY A CA 1
ATOM 666 C C . GLY A 1 85 ? -10.737 -4.876 15.934 1.00 92.94 85 GLY A C 1
ATOM 667 O O . GLY A 1 85 ? -11.165 -5.488 14.956 1.00 92.94 85 GLY A O 1
ATOM 668 N N . ASP A 1 86 ? -11.522 -4.223 16.792 1.00 94.25 86 ASP A N 1
ATOM 669 C CA . ASP A 1 86 ? -12.983 -4.133 16.664 1.00 94.25 86 ASP A CA 1
ATOM 670 C C . ASP A 1 86 ? -13.449 -2.963 15.777 1.00 94.25 86 ASP A C 1
ATOM 672 O O . ASP A 1 86 ? -14.637 -2.860 15.449 1.00 94.25 86 ASP A O 1
ATOM 676 N N . GLN A 1 87 ? -12.516 -2.104 15.349 1.00 95.94 87 GLN A N 1
ATOM 677 C CA . GLN A 1 87 ? -12.808 -0.976 14.478 1.00 95.94 87 GLN A CA 1
ATOM 678 C C . GLN A 1 87 ? -12.788 -1.403 13.008 1.00 95.94 87 GLN A C 1
ATOM 680 O O . GLN A 1 87 ? -11.841 -2.032 12.523 1.00 95.94 87 GLN A O 1
ATOM 685 N N . ARG A 1 88 ? -13.817 -0.989 12.269 1.00 97.81 88 ARG A N 1
ATOM 686 C CA . ARG A 1 88 ? -13.951 -1.192 10.823 1.00 97.81 88 ARG A CA 1
ATOM 687 C C . ARG A 1 88 ? -14.238 0.136 10.145 1.00 97.81 88 ARG A C 1
ATOM 689 O O . ARG A 1 88 ? -15.213 0.800 10.473 1.00 97.81 88 ARG A O 1
ATOM 696 N N . VAL A 1 89 ? -13.431 0.500 9.160 1.00 97.81 89 VAL A N 1
ATOM 697 C CA . VAL A 1 89 ? -13.563 1.759 8.421 1.00 97.81 89 VAL A CA 1
ATOM 698 C C . VAL A 1 89 ? -13.684 1.460 6.937 1.00 97.81 89 VAL A C 1
ATOM 700 O O . VAL A 1 89 ? -12.898 0.693 6.400 1.00 97.81 89 VAL A O 1
ATOM 703 N N . ILE A 1 90 ? -14.660 2.063 6.263 1.00 97.88 90 ILE A N 1
ATOM 704 C CA . ILE A 1 90 ? -14.817 1.994 4.807 1.00 97.88 90 ILE A CA 1
ATOM 705 C C . ILE A 1 90 ? -14.604 3.400 4.264 1.00 97.88 90 ILE A C 1
ATOM 707 O O . ILE A 1 90 ? -15.438 4.275 4.495 1.00 97.88 90 ILE A O 1
ATOM 711 N N . LEU A 1 91 ? -13.511 3.604 3.532 1.00 96.25 91 LEU A N 1
ATOM 712 C CA . LEU A 1 91 ? -13.095 4.910 3.024 1.00 96.25 91 LEU A CA 1
ATOM 713 C C . LEU A 1 91 ? -13.058 4.949 1.494 1.00 96.25 91 LEU A C 1
ATOM 715 O O . LEU A 1 91 ? -12.712 3.966 0.839 1.00 96.25 91 LEU A O 1
ATOM 719 N N . ASN A 1 92 ? -13.391 6.101 0.923 1.00 96.94 92 ASN A N 1
ATOM 720 C CA . ASN A 1 92 ? -13.195 6.427 -0.483 1.00 96.94 92 ASN A CA 1
ATOM 721 C C . ASN A 1 92 ? -11.745 6.885 -0.687 1.00 96.94 92 ASN A C 1
ATOM 723 O O . ASN A 1 92 ? -11.281 7.829 -0.052 1.00 96.94 92 ASN A O 1
ATOM 727 N N . THR A 1 93 ? -11.012 6.253 -1.599 1.00 94.50 93 THR A N 1
ATOM 728 C CA . THR A 1 93 ? -9.582 6.534 -1.813 1.00 94.50 93 THR A CA 1
ATOM 729 C C . THR A 1 93 ? -9.321 7.888 -2.479 1.00 94.50 93 THR A C 1
ATOM 731 O O . THR A 1 93 ? -8.185 8.353 -2.475 1.00 94.50 93 THR A O 1
ATOM 734 N N . ALA A 1 94 ? -10.346 8.514 -3.067 1.00 94.38 94 ALA A N 1
ATOM 735 C CA . ALA A 1 94 ? -10.229 9.794 -3.768 1.00 94.38 94 ALA A CA 1
ATOM 736 C C . ALA A 1 94 ? -10.229 11.007 -2.823 1.00 94.38 94 ALA A C 1
ATOM 738 O O . ALA A 1 94 ? -9.473 11.950 -3.042 1.00 94.38 94 ALA A O 1
ATOM 739 N N . ASP A 1 95 ? -11.070 10.986 -1.788 1.00 94.56 95 ASP A N 1
ATOM 740 C CA . ASP A 1 95 ? -11.307 12.133 -0.899 1.00 94.56 95 ASP A CA 1
ATOM 741 C C . ASP A 1 95 ? -11.243 11.785 0.597 1.00 94.56 95 ASP A C 1
ATOM 743 O O . ASP A 1 95 ? -11.387 12.674 1.433 1.00 94.56 95 ASP A O 1
ATOM 747 N N . ARG A 1 96 ? -10.988 10.513 0.939 1.00 92.94 96 ARG A N 1
ATOM 748 C CA . ARG A 1 96 ? -10.908 9.978 2.312 1.00 92.94 96 ARG A CA 1
ATOM 749 C C . ARG A 1 96 ? -12.219 10.060 3.096 1.00 92.94 96 ARG A C 1
ATOM 751 O O . ARG A 1 96 ? -12.231 9.779 4.291 1.00 92.94 96 ARG A O 1
ATOM 758 N N . SER A 1 97 ? -13.326 10.396 2.436 1.00 95.44 97 SER A N 1
ATOM 759 C CA . SER A 1 97 ? -14.653 10.319 3.039 1.00 95.44 97 SER A CA 1
ATOM 760 C C . SER A 1 97 ? -15.042 8.862 3.275 1.00 95.44 97 SER A C 1
ATOM 762 O O . SER A 1 97 ? -14.577 7.961 2.575 1.00 95.44 97 SER A O 1
ATOM 764 N N . GLY A 1 98 ? -15.911 8.599 4.244 1.00 96.06 98 GLY A N 1
ATOM 765 C CA . GLY A 1 98 ? -16.274 7.225 4.541 1.00 96.06 98 GLY A CA 1
ATOM 766 C C . GLY A 1 98 ? -17.189 7.068 5.735 1.00 96.06 98 GLY A C 1
ATOM 767 O O . GLY A 1 98 ? -17.818 8.016 6.201 1.00 96.06 98 GLY A O 1
ATOM 768 N N . VAL A 1 99 ? -17.258 5.832 6.210 1.00 97.62 99 VAL A N 1
ATOM 769 C CA . VAL A 1 99 ? -17.987 5.448 7.416 1.00 97.62 99 VAL A CA 1
ATOM 770 C C . VAL A 1 99 ? -17.080 4.611 8.302 1.00 97.62 99 VAL A C 1
ATOM 772 O O . VAL A 1 99 ? -16.316 3.779 7.810 1.00 97.62 99 VAL A O 1
ATOM 775 N N . ALA A 1 100 ? -17.178 4.829 9.606 1.00 97.69 100 ALA A N 1
ATOM 776 C CA . ALA A 1 100 ? -16.447 4.077 10.610 1.00 97.69 100 ALA A CA 1
ATOM 777 C C . ALA A 1 100 ? -17.424 3.373 11.551 1.00 97.69 100 ALA A C 1
ATOM 779 O O . ALA A 1 100 ? -18.524 3.864 11.816 1.00 97.69 100 ALA A O 1
ATOM 780 N N . TYR A 1 101 ? -17.009 2.213 12.035 1.00 97.81 101 TYR A N 1
ATOM 781 C CA . TYR A 1 101 ? -17.745 1.383 12.967 1.00 97.81 101 TYR A CA 1
ATOM 782 C C . TYR A 1 101 ? -16.819 0.960 14.101 1.00 97.81 101 TYR A C 1
ATOM 784 O O . TYR A 1 101 ? -15.671 0.606 13.835 1.00 97.81 101 TYR A O 1
ATOM 792 N N . ASP A 1 102 ? -17.349 0.915 15.318 1.00 96.50 102 ASP A N 1
ATOM 793 C CA . ASP A 1 102 ? -16.698 0.320 16.484 1.00 96.50 102 ASP A CA 1
ATOM 794 C C . ASP A 1 102 ? -17.634 -0.711 17.120 1.00 96.50 102 ASP A C 1
ATOM 796 O O . ASP A 1 102 ? -18.812 -0.435 17.370 1.00 96.50 102 ASP A O 1
ATOM 800 N N . VAL A 1 103 ? -17.151 -1.945 17.277 1.00 93.56 103 VAL A N 1
ATOM 801 C CA . VAL A 1 103 ? -17.945 -3.096 17.754 1.00 93.56 103 VAL A CA 1
ATOM 802 C C . VAL A 1 103 ? -19.290 -3.227 16.999 1.00 93.56 103 VAL A C 1
ATOM 804 O O . VAL A 1 103 ? -20.341 -3.547 17.556 1.00 93.56 103 VAL A O 1
ATOM 807 N N . GLY A 1 104 ? -19.277 -2.928 15.694 1.00 91.88 104 GLY A N 1
ATOM 808 C CA . GLY A 1 104 ? -20.448 -2.978 14.810 1.00 91.88 104 GLY A CA 1
ATOM 809 C C . GLY A 1 104 ? -21.411 -1.785 14.892 1.00 91.88 104 GLY A C 1
ATOM 810 O O . GLY A 1 104 ? -22.360 -1.734 14.106 1.00 91.88 104 GLY A O 1
ATOM 811 N N . GLN A 1 105 ? -21.182 -0.812 15.776 1.00 95.88 105 GLN A N 1
ATOM 812 C CA . GLN A 1 105 ? -21.959 0.429 15.834 1.00 95.88 105 GLN A CA 1
ATOM 813 C C . GLN A 1 105 ? -21.317 1.502 14.965 1.00 95.88 105 GLN A C 1
ATOM 815 O O . GLN A 1 105 ? -20.112 1.715 15.028 1.00 95.88 105 GLN A O 1
ATOM 820 N N . GLN A 1 106 ? -22.116 2.182 14.143 1.00 97.06 106 GLN A N 1
ATOM 821 C CA . GLN A 1 106 ? -21.610 3.259 13.298 1.00 97.06 106 GLN A CA 1
ATOM 822 C C . GLN A 1 106 ? -21.256 4.484 14.151 1.00 97.06 106 GLN A C 1
ATOM 824 O O . GLN A 1 106 ? -22.114 5.010 14.862 1.00 97.06 106 GLN A O 1
ATOM 829 N N . LEU A 1 107 ? -20.014 4.948 14.030 1.00 96.50 107 LEU A N 1
ATOM 830 C CA . LEU A 1 107 ? -19.534 6.175 14.657 1.00 96.50 107 LEU A CA 1
ATOM 831 C C . LEU A 1 107 ? -20.120 7.404 13.949 1.00 96.50 107 LEU A C 1
ATOM 833 O O . LEU A 1 107 ? -20.448 7.360 12.757 1.00 96.50 107 LEU A O 1
ATOM 837 N N . GLN A 1 108 ? -20.248 8.514 14.673 1.00 95.81 108 GLN A N 1
ATOM 838 C CA . GLN A 1 108 ? -20.748 9.785 14.142 1.00 95.81 108 GLN A CA 1
ATOM 839 C C . GLN A 1 108 ? -19.953 10.964 14.699 1.00 95.81 108 GLN A C 1
ATOM 841 O O . GLN A 1 108 ? -19.363 10.868 15.769 1.00 95.81 108 GLN A O 1
ATOM 846 N N . GLY A 1 109 ? -19.988 12.094 13.989 1.00 95.06 109 GLY A N 1
ATOM 847 C CA . GLY A 1 109 ? -19.312 13.316 14.418 1.00 95.06 109 GLY A CA 1
ATOM 848 C C . GLY A 1 109 ? -17.800 13.127 14.533 1.00 95.06 109 GLY A C 1
ATOM 849 O O . GLY A 1 109 ? -17.185 12.509 13.666 1.00 95.06 109 GLY A O 1
ATOM 850 N N . GLU A 1 110 ? -17.231 13.653 15.615 1.00 95.62 110 GLU A N 1
ATOM 851 C CA . GLU A 1 110 ? -15.787 13.675 15.872 1.00 95.62 110 GLU A CA 1
ATOM 852 C C . GLU A 1 110 ? -15.172 12.266 15.908 1.00 95.62 110 GLU A C 1
ATOM 854 O O . GLU A 1 110 ? -14.165 12.032 15.244 1.00 95.62 110 GLU A O 1
ATOM 859 N N . ASP A 1 111 ? -15.837 11.297 16.547 1.00 95.12 111 ASP A N 1
ATOM 860 C CA . ASP A 1 111 ? -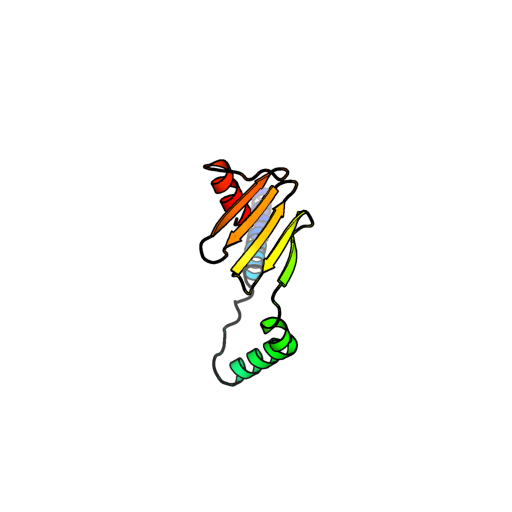15.359 9.907 16.627 1.00 95.12 111 ASP A CA 1
ATOM 861 C C . ASP A 1 111 ? -15.212 9.264 15.234 1.00 95.12 111 ASP A C 1
ATOM 863 O O . ASP A 1 111 ? -14.287 8.493 14.967 1.00 95.12 111 ASP A O 1
ATOM 867 N N . ALA A 1 112 ? -16.123 9.586 14.306 1.00 95.31 112 ALA A N 1
ATOM 868 C CA . ALA A 1 112 ? -16.045 9.090 12.934 1.00 95.31 112 ALA A CA 1
ATOM 869 C C . ALA A 1 112 ? -14.897 9.745 12.153 1.00 95.31 112 ALA A C 1
ATOM 871 O O . ALA A 1 112 ? -14.222 9.069 11.374 1.00 95.31 112 ALA A O 1
ATOM 872 N N . GLU A 1 113 ? -14.675 11.046 12.351 1.00 94.81 113 GLU A N 1
ATOM 873 C CA . GLU A 1 113 ? -13.586 11.792 11.710 1.00 94.81 113 GLU A CA 1
ATOM 874 C C . GLU A 1 113 ? -12.208 11.320 12.198 1.00 94.81 113 GLU A C 1
ATOM 876 O O . GLU A 1 113 ? -11.291 11.141 11.385 1.00 94.81 113 GLU A O 1
ATOM 881 N N . GLU A 1 114 ? -12.070 11.045 13.498 1.00 95.06 114 GLU A N 1
ATOM 882 C CA . GLU A 1 114 ? -10.853 10.481 14.086 1.00 95.06 114 GLU A CA 1
ATOM 883 C C . GLU A 1 114 ? -10.558 9.090 13.511 1.00 95.06 114 GLU A C 1
ATOM 885 O O . GLU A 1 114 ? -9.454 8.841 13.015 1.00 95.06 114 GLU A O 1
ATOM 890 N N . ALA A 1 115 ? -11.560 8.205 13.482 1.00 95.25 115 ALA A N 1
ATOM 891 C CA . ALA A 1 115 ? -11.409 6.859 12.938 1.00 95.25 115 ALA A CA 1
ATOM 892 C C . ALA A 1 115 ? -11.033 6.861 11.444 1.00 95.25 115 ALA A C 1
ATOM 894 O O . ALA A 1 115 ? -10.164 6.092 11.023 1.00 95.25 115 ALA A O 1
ATOM 895 N N . LEU A 1 116 ? -11.639 7.743 10.636 1.00 95.06 116 LEU A N 1
ATOM 896 C CA . LEU A 1 116 ? -11.297 7.913 9.217 1.00 95.06 116 LEU A CA 1
ATOM 897 C C . LEU A 1 116 ? -9.861 8.419 9.028 1.00 95.06 116 LEU A C 1
ATOM 899 O O . LEU A 1 116 ? -9.141 7.925 8.157 1.00 95.06 116 LEU A O 1
ATOM 903 N N . THR A 1 117 ? -9.428 9.368 9.860 1.00 94.19 117 THR A N 1
ATOM 904 C CA . THR A 1 117 ? -8.064 9.909 9.821 1.00 94.19 117 THR A CA 1
ATOM 905 C C . THR A 1 117 ? -7.039 8.845 10.204 1.00 94.19 117 THR A C 1
ATOM 907 O O . THR A 1 117 ? -6.046 8.666 9.498 1.00 94.19 117 THR A O 1
ATOM 910 N N . SER A 1 118 ? -7.301 8.095 11.278 1.00 92.38 118 SER A N 1
ATOM 911 C CA . SER A 1 118 ? -6.416 7.025 11.740 1.00 92.38 118 SER A CA 1
ATOM 912 C C . SER A 1 118 ? -6.320 5.867 10.749 1.00 92.38 118 SER A C 1
ATOM 914 O O . SER A 1 118 ? -5.264 5.253 10.664 1.00 92.38 118 SER A O 1
ATOM 916 N N . ALA A 1 119 ? -7.387 5.550 10.011 1.00 92.12 119 ALA A N 1
ATOM 917 C CA . ALA A 1 119 ? -7.366 4.476 9.018 1.00 92.12 119 ALA A CA 1
ATOM 918 C C . ALA A 1 119 ? -6.579 4.832 7.743 1.00 92.12 119 ALA A C 1
ATOM 920 O O . ALA A 1 119 ? -6.187 3.929 7.002 1.00 92.12 119 ALA A O 1
ATOM 921 N N . TRP A 1 120 ? -6.381 6.125 7.463 1.00 89.38 120 TRP A N 1
ATOM 922 C CA . TRP A 1 120 ? -5.618 6.601 6.305 1.00 89.38 120 TRP A CA 1
ATOM 923 C C . TRP A 1 120 ? -4.116 6.776 6.582 1.00 89.38 120 TRP A C 1
ATOM 925 O O . TRP A 1 120 ? -3.316 6.679 5.649 1.00 89.38 120 TRP A O 1
ATOM 935 N N . ALA A 1 121 ? -3.757 7.112 7.825 1.00 79.62 121 ALA A N 1
ATOM 936 C CA . ALA A 1 121 ? -2.382 7.384 8.252 1.00 79.62 121 ALA A CA 1
ATOM 937 C C . ALA A 1 121 ? -1.513 6.117 8.284 1.00 79.62 121 ALA A C 1
ATOM 939 O O . ALA A 1 121 ? -0.328 6.236 7.892 1.00 79.62 121 ALA A O 1
#

Radius of gyration: 26.61 Å; Cα contacts (8 Å, |Δi|>4): 122; chains: 1; bounding box: 76×25×55 Å

Solvent-accessible surface area (backbone atoms only — not comparable to full-atom values): 6960 Å² total; per-residue (Å²): 108,75,67,59,52,52,51,52,52,52,52,50,53,51,50,51,50,49,52,55,50,52,56,66,71,62,60,81,76,78,81,79,86,69,84,56,73,70,44,53,54,50,52,50,53,50,40,59,74,68,38,46,71,62,54,75,69,52,45,72,50,73,52,65,51,95,86,62,39,35,38,42,33,33,61,82,77,39,32,36,36,40,35,49,87,62,34,38,33,42,29,31,72,88,78,58,50,69,53,26,25,49,78,83,42,73,49,60,71,68,63,21,54,51,49,44,52,63,74,71,110

Mean predicted aligned error: 9.17 Å